Protein AF-A0A2H5QSL4-F1 (afdb_monomer)

InterPro domains:
  IPR032675 Leucine-rich repeat domain superfamily [G3DSA:3.80.10.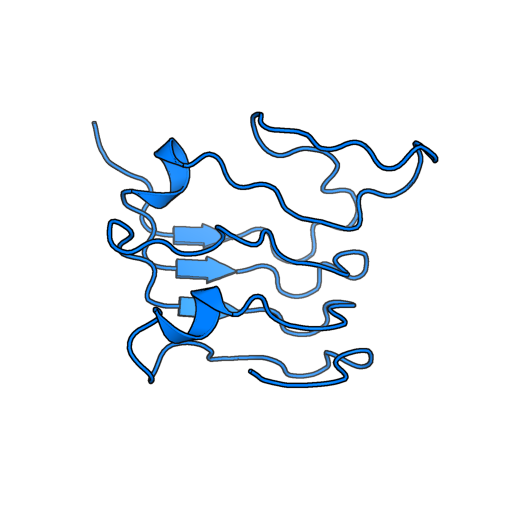10] (1-107)

Sequence (107 aa):
MKSLKTLVLSGCLKLKKFPDIVQVLPDGNDIRELSLAIELLFGLVQLTLNGCKNLEHLPRTITSSRDQLLEIHLEGTAIRGLPASIELLSGNVLSNLKDCKNLKSLP

Structure (mmCIF, N/CA/C/O backbone):
data_AF-A0A2H5QSL4-F1
#
_entry.id   AF-A0A2H5QSL4-F1
#
loop_
_atom_site.group_PDB
_atom_site.id
_atom_site.type_symbol
_atom_site.label_atom_id
_atom_site.label_alt_id
_atom_site.label_comp_id
_atom_site.label_asym_id
_atom_site.label_entity_id
_atom_site.label_seq_id
_atom_site.pdbx_PDB_ins_code
_atom_site.Cartn_x
_atom_site.Cartn_y
_atom_site.Cartn_z
_atom_site.occupancy
_atom_site.B_iso_or_equiv
_atom_site.auth_seq_id
_atom_site.auth_comp_id
_atom_site.auth_asym_id
_atom_site.auth_atom_id
_atom_site.pdbx_PDB_model_num
ATOM 1 N N . MET A 1 1 ? -18.285 15.318 9.777 1.00 47.84 1 MET A N 1
ATOM 2 C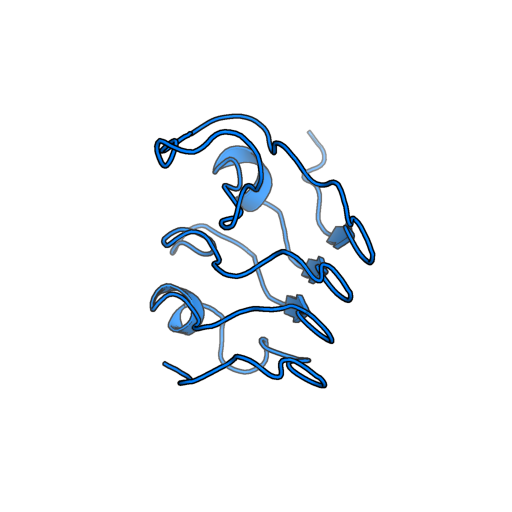 CA . MET A 1 1 ? -17.757 14.941 8.447 1.00 47.84 1 MET A CA 1
ATOM 3 C C . MET A 1 1 ? -17.773 13.424 8.351 1.00 47.84 1 MET A C 1
ATOM 5 O O . MET A 1 1 ? -17.373 12.785 9.314 1.00 47.84 1 MET A O 1
ATOM 9 N N . LYS A 1 2 ? -18.308 12.840 7.273 1.00 57.81 2 LYS A N 1
ATOM 10 C CA . LYS A 1 2 ? -18.252 11.384 7.068 1.00 57.81 2 LYS A CA 1
ATOM 11 C C . LYS A 1 2 ? -16.851 11.044 6.557 1.00 57.81 2 LYS A C 1
ATOM 13 O O . LYS A 1 2 ? -16.488 11.511 5.483 1.00 57.81 2 LYS A O 1
ATOM 18 N N . SER A 1 3 ? -16.070 10.295 7.329 1.00 70.12 3 SER A N 1
ATOM 19 C CA . SER A 1 3 ? -14.748 9.836 6.890 1.00 70.12 3 SER A CA 1
ATOM 20 C C . SER A 1 3 ? -14.889 8.739 5.837 1.00 70.12 3 SER A C 1
ATOM 22 O O . SER A 1 3 ? -15.779 7.890 5.939 1.00 70.12 3 SER A O 1
ATOM 24 N N . LEU A 1 4 ? -14.012 8.751 4.834 1.00 74.44 4 LEU A N 1
ATOM 25 C CA . LEU A 1 4 ? -13.958 7.715 3.808 1.00 74.44 4 LEU A CA 1
ATOM 26 C C . LEU A 1 4 ? -13.554 6.380 4.453 1.00 74.44 4 LEU A C 1
ATOM 28 O O . LEU A 1 4 ? -12.546 6.323 5.148 1.00 74.44 4 LEU A O 1
ATOM 32 N N . LYS A 1 5 ? -14.353 5.325 4.248 1.00 84.00 5 LYS A N 1
ATOM 33 C CA . LYS A 1 5 ? -14.092 3.981 4.799 1.00 84.00 5 LYS A CA 1
ATOM 34 C C . LYS A 1 5 ? -13.382 3.057 3.819 1.00 84.00 5 LYS A C 1
ATOM 36 O O . LYS A 1 5 ? -12.546 2.264 4.232 1.00 84.00 5 LYS A O 1
ATOM 41 N N . THR A 1 6 ? -13.664 3.208 2.534 1.00 82.81 6 THR A N 1
ATOM 42 C CA . THR A 1 6 ? -13.110 2.359 1.482 1.00 82.81 6 THR A CA 1
ATOM 43 C C . THR A 1 6 ? -12.601 3.239 0.354 1.00 82.81 6 THR A C 1
ATOM 45 O O . THR A 1 6 ? -13.298 4.157 -0.082 1.00 82.81 6 THR A O 1
ATOM 48 N N . LEU A 1 7 ? -11.394 2.950 -0.124 1.00 81.88 7 LEU A N 1
ATOM 49 C CA . LEU A 1 7 ? -10.760 3.622 -1.249 1.00 81.88 7 LEU A CA 1
ATOM 50 C C . LEU A 1 7 ? -10.335 2.574 -2.278 1.00 81.88 7 LEU A C 1
ATOM 52 O O . LEU A 1 7 ? -9.520 1.698 -1.991 1.00 81.88 7 LEU A O 1
ATOM 56 N N . VAL A 1 8 ? -10.886 2.675 -3.487 1.00 81.94 8 VAL A N 1
ATOM 57 C CA . VAL A 1 8 ? -10.612 1.752 -4.594 1.00 81.94 8 VAL A CA 1
ATOM 58 C C . VAL A 1 8 ? -9.941 2.520 -5.724 1.00 81.94 8 VAL A C 1
ATOM 60 O O . VAL A 1 8 ? -10.531 3.436 -6.290 1.00 81.94 8 VAL A O 1
ATOM 63 N N . LEU A 1 9 ? -8.715 2.128 -6.058 1.00 79.50 9 LEU A N 1
ATOM 64 C CA . LEU A 1 9 ? -7.910 2.692 -7.146 1.00 79.50 9 LEU A CA 1
ATOM 65 C C . LEU A 1 9 ? -7.459 1.590 -8.119 1.00 79.50 9 LEU A C 1
ATOM 67 O O . LEU A 1 9 ? -6.401 1.691 -8.741 1.00 79.50 9 LEU A O 1
ATOM 71 N N . SER A 1 10 ? -8.239 0.510 -8.229 1.00 82.38 10 SER A N 1
ATOM 72 C CA . SER A 1 10 ? -7.917 -0.617 -9.104 1.00 82.38 10 SER A CA 1
ATOM 73 C C . SER A 1 10 ? -7.685 -0.170 -10.547 1.00 82.38 10 SER A C 1
ATOM 75 O O . SER A 1 10 ? -8.491 0.562 -11.119 1.00 82.38 10 SER A O 1
ATOM 77 N N . GLY A 1 11 ? -6.608 -0.650 -11.166 1.00 77.88 11 GLY A N 1
ATOM 78 C CA . GLY A 1 11 ? -6.306 -0.408 -12.574 1.00 77.88 11 GLY A CA 1
ATOM 79 C C . GLY A 1 11 ? -5.925 1.038 -12.897 1.00 77.88 11 GLY A C 1
ATOM 80 O O . GLY A 1 11 ? -5.877 1.402 -14.073 1.00 77.88 11 GLY A O 1
ATOM 81 N N . CYS A 1 12 ? -5.632 1.879 -11.900 1.00 75.62 12 CYS A N 1
ATOM 82 C CA . CYS A 1 12 ? -5.180 3.249 -12.128 1.00 75.62 12 CYS A CA 1
ATOM 83 C C . CYS A 1 12 ? -3.730 3.285 -12.656 1.00 75.62 12 CYS A C 1
ATOM 85 O O . CYS A 1 12 ? -2.784 3.593 -11.938 1.00 75.62 12 CYS A O 1
ATOM 87 N N . LEU A 1 13 ? -3.550 3.027 -13.957 1.00 67.12 13 LEU A N 1
ATOM 88 C CA . LEU A 1 13 ? -2.238 2.967 -14.629 1.00 67.12 13 LEU A CA 1
ATOM 89 C C . LEU A 1 13 ? -1.509 4.320 -14.713 1.00 67.12 13 LEU A C 1
ATOM 91 O O . LEU A 1 13 ? -0.304 4.368 -14.941 1.00 67.12 13 LEU A O 1
ATOM 95 N N . LYS A 1 14 ? -2.250 5.423 -14.564 1.00 64.50 14 LYS A N 1
ATOM 96 C CA . LYS A 1 14 ? -1.744 6.803 -14.605 1.00 64.50 14 LYS A CA 1
ATOM 97 C C . LYS A 1 14 ? -1.918 7.512 -13.261 1.00 64.50 14 LYS A C 1
ATOM 99 O O . LYS A 1 14 ? -2.058 8.734 -13.257 1.00 64.50 14 LYS A O 1
ATOM 104 N N . LEU A 1 15 ? -2.001 6.784 -12.141 1.00 60.44 15 LEU A N 1
ATOM 105 C CA . LEU A 1 15 ? -2.111 7.415 -10.826 1.00 60.44 15 LEU A CA 1
ATOM 106 C C . LEU A 1 15 ? -0.827 8.213 -10.556 1.00 60.44 15 LEU A C 1
ATOM 108 O O . LEU A 1 15 ? 0.199 7.664 -10.176 1.00 60.44 15 LEU A O 1
ATOM 112 N N . LYS A 1 16 ? -0.879 9.510 -10.863 1.00 53.00 16 LYS A N 1
ATOM 113 C CA . LYS A 1 16 ? 0.290 10.392 -10.947 1.00 53.00 16 LYS A CA 1
ATOM 114 C C . LYS A 1 16 ? 0.485 11.265 -9.721 1.00 53.00 16 LYS A C 1
ATOM 116 O O . LYS A 1 16 ? 1.529 11.883 -9.644 1.00 53.00 16 LYS A O 1
ATOM 121 N N . LYS A 1 17 ? -0.510 11.394 -8.841 1.00 50.66 17 LYS A N 1
ATOM 122 C CA . LYS A 1 17 ? -0.493 12.237 -7.637 1.00 50.66 17 LYS A CA 1
ATOM 123 C C . LYS A 1 17 ? -1.643 11.815 -6.723 1.00 50.66 17 LYS A C 1
ATOM 125 O O . LYS A 1 17 ? -2.768 11.660 -7.192 1.00 50.66 17 LYS A O 1
ATOM 130 N N . PHE A 1 18 ? -1.353 11.661 -5.440 1.00 48.81 18 PHE A N 1
ATOM 131 C CA . PHE A 1 18 ? -2.337 11.750 -4.362 1.00 48.81 18 PHE A CA 1
ATOM 132 C C . PHE A 1 18 ? -2.124 13.097 -3.642 1.00 48.81 18 PHE A C 1
ATOM 134 O O . PHE A 1 18 ? -1.054 13.685 -3.828 1.00 48.81 18 PHE A O 1
ATOM 141 N N . PRO A 1 19 ? -3.088 13.624 -2.865 1.00 44.66 19 PRO A N 1
ATOM 142 C CA . PRO A 1 19 ? -2.935 14.931 -2.230 1.00 44.66 19 PRO A CA 1
ATOM 143 C C . PRO A 1 19 ? -1.766 14.930 -1.226 1.00 44.66 19 PRO A C 1
ATOM 145 O O . PRO A 1 19 ? -1.777 14.171 -0.264 1.00 44.66 19 PRO A O 1
ATOM 148 N N . ASP A 1 20 ? -0.758 15.742 -1.550 1.00 45.53 20 ASP A N 1
ATOM 149 C CA . ASP A 1 20 ? 0.420 16.234 -0.816 1.00 45.53 20 ASP A CA 1
ATOM 150 C C . ASP A 1 20 ? 0.903 15.511 0.462 1.00 45.53 20 ASP A C 1
ATOM 152 O O . ASP A 1 20 ? 0.366 15.686 1.550 1.00 45.53 20 ASP A O 1
ATOM 156 N N . ILE A 1 21 ? 2.034 14.800 0.339 1.00 42.94 21 ILE A N 1
ATOM 157 C CA . ILE A 1 21 ? 3.377 15.228 0.800 1.00 42.94 21 ILE A CA 1
ATOM 158 C C . ILE A 1 21 ? 4.386 14.437 -0.043 1.00 42.94 21 ILE A C 1
ATOM 160 O O . ILE A 1 21 ? 4.380 13.205 -0.061 1.00 42.94 21 ILE A O 1
ATOM 164 N N . VAL A 1 22 ? 5.200 15.152 -0.814 1.00 45.00 22 VAL A N 1
ATOM 165 C CA . VAL A 1 22 ? 6.022 14.606 -1.898 1.00 45.00 22 VAL A CA 1
ATOM 166 C C . VAL A 1 22 ? 7.488 14.488 -1.457 1.00 45.00 22 VAL A C 1
ATOM 168 O O . VAL A 1 22 ? 8.072 15.479 -1.029 1.00 45.00 22 VAL A O 1
ATOM 171 N N . GLN A 1 23 ? 8.119 13.324 -1.659 1.00 40.81 23 GLN A N 1
ATOM 172 C CA . GLN A 1 23 ? 9.536 13.266 -2.048 1.00 40.81 23 GLN A CA 1
ATOM 173 C C . GLN A 1 23 ? 9.591 12.886 -3.531 1.00 40.81 23 GLN A C 1
ATOM 175 O O . GLN A 1 23 ? 9.204 11.791 -3.927 1.00 40.81 23 GLN A O 1
ATOM 180 N N . VAL A 1 24 ? 10.001 13.842 -4.365 1.00 44.91 24 VAL A N 1
ATOM 181 C CA . VAL A 1 24 ? 10.215 13.651 -5.803 1.00 44.91 24 VAL A CA 1
ATOM 182 C C . VAL A 1 24 ? 11.545 12.915 -5.965 1.00 44.91 24 VAL A C 1
ATOM 184 O O . VAL A 1 24 ? 12.572 13.439 -5.540 1.00 44.91 24 VAL A O 1
ATOM 187 N N . LEU A 1 25 ? 11.556 11.735 -6.592 1.00 43.88 25 LEU A N 1
ATOM 188 C CA . LEU A 1 25 ? 12.782 11.218 -7.210 1.00 43.88 25 LEU A CA 1
ATOM 189 C C . LEU A 1 25 ? 13.028 11.990 -8.523 1.00 43.88 25 LEU A C 1
ATOM 191 O O . LEU A 1 25 ? 12.058 12.277 -9.227 1.00 43.88 25 LEU A O 1
ATOM 195 N N . PRO A 1 26 ? 14.284 12.336 -8.859 1.00 44.78 26 PRO A N 1
ATOM 196 C CA . PRO A 1 26 ? 14.629 13.364 -9.852 1.00 44.78 26 PRO A CA 1
ATOM 197 C C . PRO A 1 26 ? 14.276 13.079 -11.325 1.00 44.78 26 PRO A C 1
ATOM 199 O O . PRO A 1 26 ? 14.578 13.913 -12.174 1.00 44.78 26 PRO A O 1
ATOM 202 N N . ASP A 1 27 ? 13.564 11.999 -11.648 1.00 45.91 27 ASP A N 1
ATOM 203 C CA . ASP A 1 27 ? 13.258 11.628 -13.032 1.00 45.91 27 ASP A CA 1
ATOM 204 C C . ASP A 1 27 ? 11.738 11.625 -13.246 1.00 45.91 27 ASP A C 1
ATOM 206 O O . ASP A 1 27 ? 11.047 10.622 -13.062 1.00 45.91 27 ASP A O 1
ATOM 210 N N . GLY A 1 28 ? 11.200 12.799 -13.579 1.00 47.88 28 GLY A N 1
ATOM 211 C CA . GLY A 1 28 ? 9.774 13.142 -13.570 1.00 47.88 28 GLY A CA 1
ATOM 212 C C . GLY A 1 28 ? 8.857 12.446 -14.585 1.00 47.88 28 GLY A C 1
ATOM 213 O O . GLY A 1 28 ? 8.020 13.127 -15.171 1.00 47.88 28 GLY A O 1
ATOM 214 N N . ASN A 1 29 ? 8.947 11.127 -14.778 1.00 46.91 29 ASN A N 1
ATOM 215 C CA . ASN A 1 29 ? 8.030 10.402 -15.666 1.00 46.91 29 ASN A CA 1
ATOM 216 C C . ASN A 1 29 ? 7.257 9.229 -15.048 1.00 46.91 29 ASN A C 1
ATOM 218 O O . ASN A 1 29 ? 6.179 8.944 -15.559 1.00 46.91 29 ASN A O 1
ATOM 222 N N . ASP A 1 30 ? 7.669 8.643 -13.921 1.00 49.91 30 ASP A N 1
ATOM 223 C CA . ASP A 1 30 ? 6.919 7.547 -13.288 1.00 49.91 30 ASP A CA 1
ATOM 224 C C . ASP A 1 30 ? 6.990 7.648 -11.759 1.00 49.91 30 ASP A C 1
ATOM 226 O O . ASP A 1 30 ? 8.041 7.422 -11.1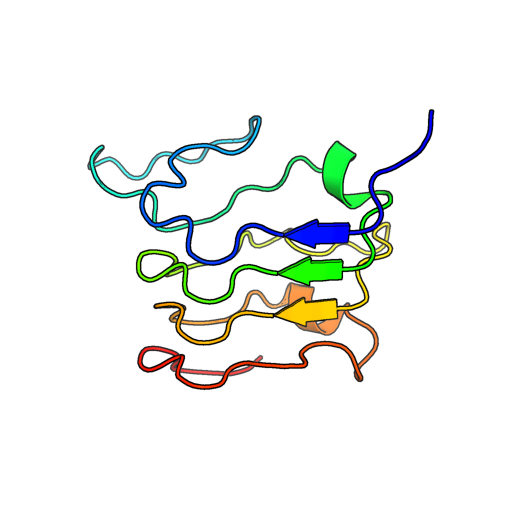58 1.00 49.91 30 ASP A O 1
ATOM 230 N N . ILE A 1 31 ? 5.874 7.988 -11.101 1.00 52.97 31 ILE A N 1
ATOM 231 C CA . ILE A 1 31 ? 5.812 7.918 -9.637 1.00 52.97 31 ILE A CA 1
ATOM 232 C C . ILE A 1 31 ? 5.725 6.448 -9.237 1.00 52.97 31 ILE A C 1
ATOM 234 O O . ILE A 1 31 ? 4.740 5.769 -9.516 1.00 52.97 31 ILE A O 1
ATOM 238 N N . ARG A 1 32 ? 6.774 5.976 -8.567 1.00 54.66 32 ARG A N 1
ATOM 239 C CA . ARG A 1 32 ? 6.923 4.593 -8.105 1.00 54.66 32 ARG A CA 1
ATOM 240 C C . ARG A 1 32 ? 6.348 4.354 -6.709 1.00 54.66 32 ARG A C 1
ATOM 242 O O . ARG A 1 32 ? 6.250 3.200 -6.307 1.00 54.66 32 ARG A O 1
ATOM 249 N N . GLU A 1 33 ? 5.974 5.410 -5.986 1.00 55.12 33 GLU A N 1
ATOM 250 C CA . GLU A 1 33 ? 5.561 5.366 -4.579 1.00 55.12 33 GLU A CA 1
ATOM 251 C C . GLU A 1 33 ? 4.239 6.109 -4.352 1.00 55.12 33 GLU A C 1
ATOM 253 O O . GLU A 1 33 ? 4.046 7.235 -4.810 1.00 55.12 33 GLU A O 1
ATOM 258 N N . LEU A 1 34 ? 3.310 5.480 -3.638 1.00 58.50 34 LEU A N 1
ATOM 259 C CA . LEU A 1 34 ? 2.079 6.130 -3.195 1.00 58.50 34 LEU A CA 1
ATOM 260 C C . LEU A 1 34 ? 2.397 7.024 -1.982 1.00 58.50 34 LEU A C 1
ATOM 262 O O . LEU A 1 34 ? 3.089 6.591 -1.077 1.00 58.50 34 LEU A O 1
ATOM 266 N N . SER A 1 35 ? 1.881 8.251 -1.925 1.00 56.09 35 SER A N 1
ATOM 267 C CA . SER A 1 35 ? 1.857 9.052 -0.689 1.00 56.09 35 SER A CA 1
ATOM 268 C C . SER A 1 35 ? 0.394 9.239 -0.328 1.00 56.09 35 SER A C 1
ATOM 270 O O . SER A 1 35 ? -0.364 9.732 -1.153 1.00 56.09 35 SER A O 1
ATOM 272 N N . LEU A 1 36 ? -0.046 8.761 0.833 1.00 58.03 36 LEU A N 1
ATOM 273 C CA . LEU A 1 36 ? -1.422 8.953 1.287 1.00 58.03 36 LEU A CA 1
ATOM 274 C C . LEU A 1 36 ? -1.438 10.102 2.290 1.00 58.03 36 LEU A C 1
ATOM 276 O O . LEU A 1 36 ? -0.658 10.094 3.241 1.00 58.03 36 LEU A O 1
ATOM 280 N N . ALA A 1 37 ? -2.331 11.076 2.096 1.00 58.44 37 ALA A N 1
ATOM 281 C CA . ALA A 1 37 ? -2.537 12.120 3.091 1.00 58.44 37 ALA A CA 1
ATOM 282 C C . ALA A 1 37 ? -2.929 11.469 4.425 1.00 58.44 37 ALA A C 1
ATOM 284 O O . ALA A 1 37 ? -3.868 10.671 4.478 1.00 58.44 37 ALA A O 1
ATOM 285 N N . ILE A 1 38 ? -2.244 11.846 5.505 1.00 55.16 38 ILE A N 1
ATOM 286 C CA . ILE A 1 38 ? -2.522 11.366 6.871 1.00 55.16 38 ILE A CA 1
ATOM 287 C C . ILE A 1 38 ? -4.003 11.590 7.233 1.00 55.16 38 ILE A C 1
ATOM 289 O O . ILE A 1 38 ? -4.631 10.770 7.898 1.00 55.16 38 ILE A O 1
ATOM 293 N N . GLU A 1 39 ? -4.602 12.666 6.721 1.00 55.81 39 GLU A N 1
ATOM 294 C CA . GLU A 1 39 ? -6.015 12.992 6.925 1.00 55.81 39 GLU A CA 1
ATOM 295 C C . GLU A 1 39 ? -6.983 12.033 6.210 1.00 55.81 39 GLU A C 1
ATOM 297 O O . GLU A 1 39 ? -8.088 11.800 6.702 1.00 55.81 39 GLU A O 1
ATOM 302 N N . LEU A 1 40 ? -6.579 11.435 5.081 1.00 59.72 40 LEU A N 1
ATOM 303 C CA . LEU A 1 40 ? -7.371 10.418 4.375 1.00 59.72 40 LEU A CA 1
ATOM 304 C C . LEU A 1 40 ? -7.324 9.063 5.094 1.00 59.72 40 LEU A C 1
ATOM 306 O O . LEU A 1 40 ? -8.292 8.307 5.024 1.00 59.72 40 LEU A O 1
ATOM 310 N N . LEU A 1 41 ? -6.233 8.769 5.806 1.00 62.53 41 LEU A N 1
ATOM 311 C CA . LEU A 1 41 ? -6.017 7.498 6.503 1.00 62.53 41 LEU A CA 1
ATOM 312 C C . LEU A 1 41 ? -6.783 7.376 7.826 1.00 62.53 41 LEU A C 1
ATOM 314 O O . LEU A 1 41 ? -7.157 6.270 8.214 1.00 62.53 41 LEU A O 1
ATOM 318 N N . PHE A 1 42 ? -7.110 8.496 8.483 1.00 71.38 42 PHE A N 1
ATOM 319 C CA . PHE A 1 42 ? -7.691 8.495 9.834 1.00 71.38 42 PHE A CA 1
ATOM 320 C C . PHE A 1 42 ? -9.039 7.751 9.956 1.00 71.38 42 PHE A C 1
ATOM 322 O O . PHE A 1 42 ? -9.445 7.348 11.046 1.00 71.38 42 PHE A O 1
ATOM 329 N N . GLY A 1 43 ? -9.761 7.563 8.849 1.00 74.62 43 GLY A N 1
ATOM 330 C CA . GLY A 1 43 ? -11.009 6.798 8.826 1.00 74.62 43 GLY A CA 1
ATOM 331 C C . GLY A 1 43 ? -11.020 5.603 7.882 1.00 74.62 43 GLY A C 1
ATOM 332 O O . GLY A 1 43 ? -12.028 4.891 7.885 1.00 74.62 43 GLY A O 1
ATOM 333 N N . LEU A 1 44 ? -9.960 5.408 7.095 1.00 80.00 44 LEU A N 1
ATOM 334 C CA . LEU A 1 44 ? -9.917 4.413 6.034 1.00 80.00 44 LEU A CA 1
ATOM 335 C C . LEU A 1 44 ? -9.767 3.021 6.637 1.00 80.00 44 LEU A C 1
ATOM 337 O O . LEU A 1 44 ? -8.885 2.795 7.452 1.00 80.00 44 LEU A O 1
ATOM 341 N N . VAL A 1 45 ? -10.638 2.107 6.226 1.00 84.69 45 VAL A N 1
ATOM 342 C CA . VAL A 1 45 ? -10.669 0.707 6.662 1.00 84.69 45 VAL A CA 1
ATOM 343 C C . VAL A 1 45 ? -10.154 -0.204 5.559 1.00 84.69 45 VAL A C 1
ATOM 345 O O . VAL A 1 45 ? -9.454 -1.162 5.849 1.00 84.69 45 VAL A O 1
ATOM 348 N N . GLN A 1 46 ? -10.437 0.108 4.294 1.00 84.44 46 GLN A N 1
ATOM 349 C CA . GLN A 1 46 ? -10.043 -0.732 3.163 1.00 84.44 46 GLN A CA 1
ATOM 350 C C . GLN A 1 46 ? -9.380 0.096 2.059 1.00 84.44 46 GLN A C 1
ATOM 352 O O . GLN A 1 46 ? -9.927 1.114 1.620 1.00 84.44 46 GLN A O 1
ATOM 357 N N . LEU A 1 47 ? -8.238 -0.380 1.563 1.00 83.38 47 LEU A N 1
ATOM 358 C CA . LEU A 1 47 ? -7.510 0.191 0.432 1.00 83.38 47 LEU A CA 1
ATOM 359 C C . LEU A 1 47 ? -7.281 -0.865 -0.654 1.00 83.38 47 LEU A C 1
ATOM 361 O O . LEU A 1 47 ? -6.625 -1.878 -0.436 1.00 83.38 47 LEU A O 1
ATOM 365 N N . THR A 1 48 ? -7.769 -0.608 -1.863 1.00 86.69 48 THR A N 1
ATOM 366 C CA . THR A 1 48 ? -7.530 -1.475 -3.022 1.00 86.69 48 THR A CA 1
ATOM 367 C C . THR A 1 48 ? -6.710 -0.753 -4.085 1.00 86.69 48 THR A C 1
ATOM 369 O O . THR A 1 48 ? -7.113 0.298 -4.583 1.00 86.69 48 THR A O 1
ATOM 372 N N . LEU A 1 49 ? -5.592 -1.364 -4.483 1.00 84.62 49 LEU A N 1
ATOM 373 C CA . LEU A 1 49 ? -4.659 -0.895 -5.515 1.00 84.62 49 LEU A CA 1
ATOM 374 C C . LEU A 1 49 ? -4.435 -1.959 -6.609 1.00 84.62 49 LEU A C 1
ATOM 376 O O . LEU A 1 49 ? -3.439 -1.917 -7.333 1.00 84.62 49 LEU A O 1
ATOM 380 N N . ASN A 1 50 ? -5.339 -2.936 -6.725 1.00 88.31 50 ASN A N 1
ATOM 381 C CA . 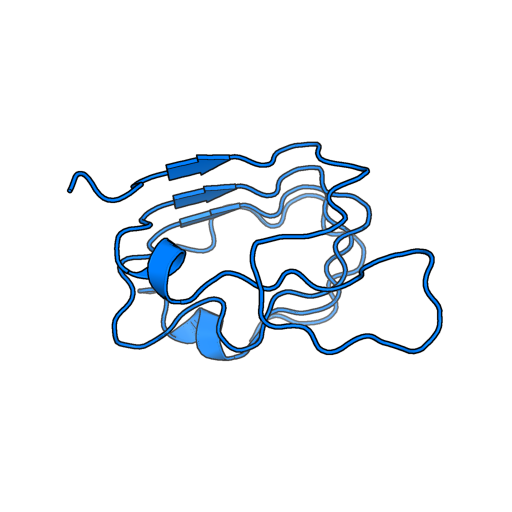ASN A 1 50 ? -5.193 -4.061 -7.649 1.00 88.31 50 ASN A CA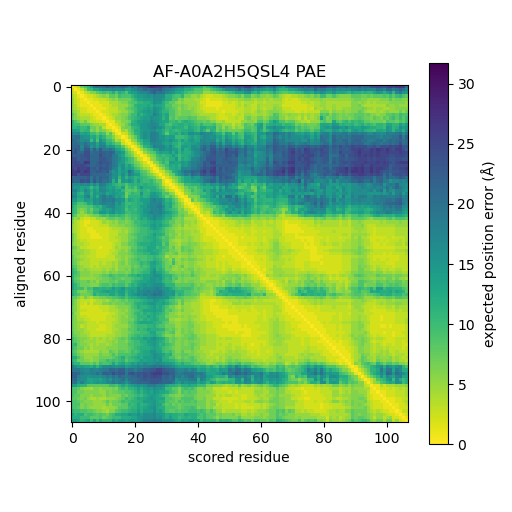 1
ATOM 382 C C . ASN A 1 50 ? -4.967 -3.587 -9.092 1.00 88.31 50 ASN A C 1
ATOM 384 O O . ASN A 1 50 ? -5.658 -2.705 -9.588 1.00 88.31 50 ASN A O 1
ATOM 388 N N . GLY A 1 51 ? -4.018 -4.179 -9.807 1.00 85.75 51 GLY A N 1
ATOM 389 C CA . GLY A 1 51 ? -3.726 -3.849 -11.198 1.00 85.75 51 GLY A CA 1
ATOM 390 C C . GLY A 1 51 ? -3.052 -2.488 -11.402 1.00 85.75 51 GLY A C 1
ATOM 391 O O . GLY A 1 51 ? -2.924 -2.051 -12.548 1.00 85.75 51 GLY A O 1
ATOM 392 N N . CYS A 1 52 ? -2.589 -1.815 -10.342 1.00 85.38 52 CYS A N 1
ATOM 393 C CA . CYS A 1 52 ? -1.694 -0.659 -10.442 1.00 85.38 52 CYS A CA 1
ATOM 394 C C . CYS A 1 52 ? -0.280 -1.119 -10.836 1.00 85.38 52 CYS A C 1
ATOM 396 O O . CYS A 1 52 ? 0.634 -1.188 -10.017 1.00 85.38 52 CYS A O 1
ATOM 398 N N . LYS A 1 53 ? -0.100 -1.448 -12.119 1.00 83.81 53 LYS A N 1
ATOM 399 C CA . LYS A 1 53 ? 1.111 -2.098 -12.657 1.00 83.81 53 LYS A CA 1
ATOM 400 C C . LYS A 1 53 ? 2.405 -1.289 -12.532 1.00 83.81 53 LYS A C 1
ATOM 402 O O . LYS A 1 53 ? 3.469 -1.873 -12.668 1.00 83.81 53 LYS A O 1
ATOM 407 N N . ASN A 1 54 ? 2.321 0.015 -12.277 1.00 82.06 54 ASN A N 1
ATOM 408 C CA . ASN A 1 54 ? 3.488 0.889 -12.103 1.00 82.06 54 ASN A CA 1
ATOM 409 C C . ASN A 1 54 ? 3.811 1.169 -10.624 1.00 82.06 54 ASN A C 1
A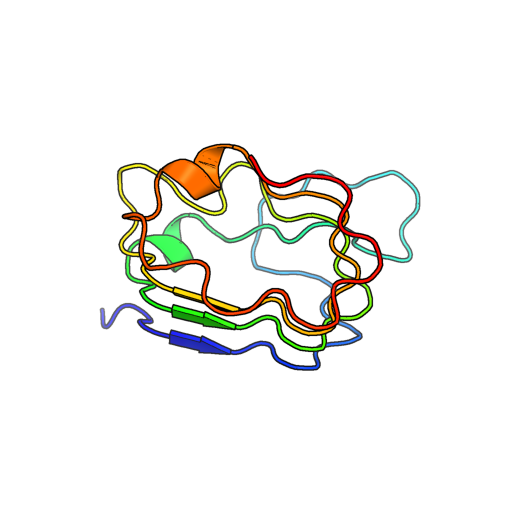TOM 411 O O . ASN A 1 54 ? 4.795 1.839 -10.328 1.00 82.06 54 ASN A O 1
ATOM 415 N N . LEU A 1 55 ? 2.987 0.678 -9.689 1.00 80.69 55 LEU A N 1
ATOM 416 C CA . LEU A 1 55 ? 3.212 0.857 -8.258 1.00 80.69 55 LEU A CA 1
ATOM 417 C C . LEU A 1 55 ? 4.328 -0.086 -7.799 1.00 80.69 55 LEU A C 1
ATOM 419 O O . LEU A 1 55 ? 4.112 -1.295 -7.738 1.00 80.69 55 LEU A O 1
ATOM 423 N N . GLU A 1 56 ? 5.502 0.459 -7.479 1.00 83.19 56 GLU A N 1
ATOM 424 C CA . GLU A 1 56 ? 6.663 -0.322 -7.023 1.00 83.19 56 GLU A CA 1
ATOM 425 C C . GLU A 1 56 ? 6.874 -0.250 -5.503 1.00 83.19 56 GLU A C 1
ATOM 427 O O . GLU A 1 56 ? 7.442 -1.177 -4.917 1.00 83.19 56 GLU A O 1
ATOM 432 N N . HIS A 1 57 ? 6.388 0.817 -4.861 1.00 78.69 57 HIS A N 1
ATOM 433 C CA . HIS A 1 57 ? 6.561 1.106 -3.441 1.00 78.69 57 HIS A CA 1
ATOM 434 C C . HIS A 1 57 ? 5.277 1.660 -2.804 1.00 78.69 57 HIS A C 1
ATOM 436 O O . HIS A 1 57 ? 4.491 2.374 -3.428 1.00 78.69 57 HIS A O 1
ATOM 442 N N . LEU A 1 58 ? 5.080 1.339 -1.528 1.00 78.06 58 LEU A N 1
ATOM 443 C CA . LEU A 1 58 ? 4.085 1.966 -0.660 1.00 78.06 58 LEU A CA 1
ATOM 444 C C . LEU A 1 58 ? 4.788 2.970 0.261 1.00 78.06 58 LEU A C 1
ATOM 446 O O . LEU A 1 58 ? 5.967 2.769 0.569 1.00 78.06 58 LEU A O 1
ATOM 450 N N . PRO A 1 59 ? 4.073 3.994 0.754 1.00 73.75 59 PRO A N 1
ATOM 451 C CA . PRO A 1 59 ? 4.655 4.938 1.684 1.00 73.75 59 PRO A CA 1
ATOM 452 C C . PRO A 1 59 ? 5.018 4.216 2.974 1.00 73.75 59 PRO A C 1
ATOM 454 O O . PRO A 1 59 ? 4.277 3.358 3.460 1.00 73.75 59 PRO A O 1
ATOM 457 N N . ARG A 1 60 ? 6.123 4.631 3.599 1.00 73.94 60 ARG A N 1
ATOM 458 C CA . ARG A 1 60 ? 6.516 4.126 4.928 1.00 73.94 60 ARG A CA 1
ATOM 459 C C . ARG A 1 60 ? 5.420 4.311 5.977 1.00 73.94 60 ARG A C 1
ATOM 461 O O . ARG A 1 60 ? 5.351 3.532 6.919 1.00 73.94 60 ARG A O 1
ATOM 468 N N . THR A 1 61 ? 4.565 5.312 5.802 1.00 70.69 61 THR A N 1
ATOM 469 C CA . THR A 1 61 ? 3.449 5.661 6.688 1.00 70.69 61 THR A CA 1
ATOM 470 C C . THR A 1 61 ? 2.093 5.265 6.099 1.00 70.69 61 THR A C 1
ATOM 472 O O . THR A 1 61 ? 1.107 5.950 6.349 1.00 70.69 61 THR A O 1
ATOM 475 N N . ILE A 1 62 ? 2.029 4.205 5.279 1.00 73.62 62 ILE A N 1
ATOM 476 C CA . ILE A 1 62 ? 0.752 3.664 4.769 1.00 73.62 62 ILE A CA 1
ATOM 477 C C . ILE A 1 62 ? -0.222 3.329 5.907 1.00 73.62 62 ILE A C 1
ATOM 479 O O . ILE A 1 62 ? -1.435 3.395 5.732 1.00 73.62 62 ILE A O 1
ATOM 483 N N . THR A 1 63 ? 0.343 2.989 7.060 1.00 71.94 63 THR A N 1
ATOM 484 C CA . THR A 1 63 ? -0.328 2.694 8.315 1.00 71.94 63 THR A CA 1
ATOM 485 C C . THR A 1 63 ? 0.420 3.375 9.456 1.00 71.94 63 THR A C 1
ATOM 487 O O . THR A 1 63 ? 1.646 3.526 9.449 1.00 71.94 63 THR A O 1
ATOM 490 N N . SER A 1 64 ? -0.339 3.784 10.457 1.00 70.12 64 SER A N 1
ATOM 491 C CA . SER A 1 64 ? 0.098 4.433 11.683 1.00 70.12 64 SER A CA 1
ATOM 492 C C . SER A 1 64 ? -0.716 3.886 12.852 1.00 70.12 64 SER A C 1
ATOM 494 O O . SER A 1 64 ? -1.816 3.367 12.673 1.00 70.12 64 SER A O 1
ATOM 496 N N . SER A 1 65 ? -0.222 4.062 14.079 1.00 63.22 65 SER A N 1
ATOM 497 C CA . SER A 1 65 ? -0.917 3.643 15.308 1.00 63.22 65 SER A CA 1
ATOM 498 C C . SER A 1 65 ? -2.284 4.310 15.520 1.00 63.22 65 SER A C 1
ATOM 500 O O . SER A 1 65 ? -3.024 3.926 16.423 1.00 63.22 65 SER A O 1
ATOM 502 N N . ARG A 1 66 ? -2.614 5.328 14.717 1.00 65.62 66 ARG A N 1
ATOM 503 C CA . ARG A 1 66 ? -3.878 6.074 14.758 1.00 65.62 66 ARG A CA 1
ATOM 504 C C . ARG A 1 66 ? -4.850 5.695 13.639 1.00 65.62 66 ARG A C 1
ATOM 506 O O . ARG A 1 66 ? -5.955 6.236 13.619 1.00 65.62 66 ARG A O 1
ATOM 513 N N . ASP A 1 67 ? -4.446 4.821 12.725 1.00 71.06 67 ASP A N 1
ATOM 514 C CA . ASP A 1 67 ? -5.231 4.491 11.541 1.00 71.06 67 ASP A CA 1
ATOM 515 C C . ASP A 1 67 ? -6.208 3.350 11.830 1.00 71.06 67 ASP A C 1
ATOM 517 O O . ASP A 1 67 ? -6.018 2.546 12.740 1.00 71.06 67 ASP A O 1
ATOM 521 N N . GLN A 1 68 ? -7.278 3.284 11.040 1.00 76.44 68 GLN A N 1
ATOM 522 C CA . GLN A 1 68 ? -8.282 2.215 11.111 1.00 76.44 68 GLN A CA 1
ATOM 523 C C . GLN A 1 68 ? -8.138 1.227 9.953 1.00 76.44 68 GLN A C 1
ATOM 525 O O . GLN A 1 68 ? -9.074 0.475 9.689 1.00 76.44 68 GLN A O 1
ATOM 530 N N . LEU A 1 69 ? -7.011 1.262 9.232 1.00 79.06 69 LEU A N 1
ATOM 531 C CA . LEU A 1 69 ? -6.825 0.449 8.039 1.00 79.06 69 LEU A CA 1
ATOM 532 C C . LEU A 1 69 ? -6.777 -1.023 8.452 1.00 79.06 69 LEU A C 1
ATOM 534 O O . LEU A 1 69 ? -5.938 -1.428 9.251 1.00 79.06 69 LEU A O 1
ATOM 538 N N . LEU A 1 70 ? -7.714 -1.796 7.913 1.00 80.38 70 LEU A N 1
ATOM 539 C CA . LEU A 1 70 ? -7.906 -3.217 8.169 1.00 80.38 70 LEU A CA 1
ATOM 540 C C . LEU A 1 70 ? -7.821 -4.055 6.903 1.00 80.38 70 LEU A C 1
ATOM 542 O O . LEU A 1 70 ? -7.848 -5.261 7.026 1.00 80.38 70 LEU A O 1
ATOM 546 N N . GLU A 1 71 ? -7.750 -3.511 5.692 1.00 82.81 71 GLU A N 1
ATOM 547 C CA . GLU A 1 71 ? -7.549 -4.344 4.497 1.00 82.81 71 GLU A CA 1
ATOM 548 C C . GLU A 1 71 ? -6.730 -3.602 3.448 1.00 82.81 71 GLU A C 1
ATOM 550 O O . GLU A 1 71 ? -6.994 -2.432 3.147 1.00 82.81 71 GLU A O 1
ATOM 555 N N . ILE A 1 72 ? -5.754 -4.301 2.862 1.00 83.31 72 ILE A N 1
ATOM 556 C CA . ILE A 1 72 ? -5.023 -3.820 1.690 1.00 83.31 72 ILE A CA 1
ATOM 557 C C . ILE A 1 72 ? -4.942 -4.893 0.599 1.00 83.31 72 ILE A C 1
ATOM 559 O O . ILE A 1 72 ? -4.528 -6.030 0.839 1.00 83.31 72 ILE A O 1
ATOM 563 N N . HIS A 1 73 ? -5.313 -4.516 -0.626 1.00 87.69 73 HIS A N 1
ATOM 564 C CA . HIS A 1 73 ? -5.249 -5.384 -1.803 1.00 87.69 73 HIS A CA 1
ATOM 565 C C . HIS A 1 73 ? -4.288 -4.808 -2.843 1.00 87.69 73 HIS A C 1
ATOM 567 O O . HIS A 1 73 ? -4.438 -3.658 -3.267 1.00 87.69 73 HIS A O 1
ATOM 573 N N . LEU A 1 74 ? -3.304 -5.613 -3.247 1.00 86.69 74 LEU A N 1
ATOM 574 C CA . LEU A 1 74 ? -2.211 -5.218 -4.139 1.00 86.69 74 LEU A CA 1
ATOM 575 C C . LEU A 1 74 ? -2.079 -6.162 -5.346 1.00 86.69 74 LEU A C 1
ATOM 577 O O . LEU A 1 74 ? -1.037 -6.152 -6.000 1.00 86.69 74 LEU A O 1
ATOM 581 N N . GLU A 1 75 ? -3.097 -6.977 -5.649 1.00 89.75 75 GLU A N 1
ATOM 582 C CA . GLU A 1 75 ? -3.032 -8.000 -6.702 1.00 89.75 75 GLU A CA 1
ATOM 583 C C . GLU A 1 75 ? -2.586 -7.389 -8.034 1.00 89.75 75 GLU A C 1
ATOM 585 O O . GLU A 1 75 ? -3.141 -6.389 -8.484 1.00 89.75 75 GLU A O 1
ATOM 590 N N . GLY A 1 76 ? -1.584 -7.976 -8.686 1.00 89.06 76 GLY A N 1
ATOM 591 C CA . GLY A 1 76 ? -1.111 -7.526 -9.996 1.00 89.06 76 GLY A CA 1
ATOM 592 C C . GLY A 1 76 ? -0.407 -6.161 -10.003 1.00 89.06 76 GLY A C 1
ATOM 593 O O . GLY A 1 76 ? -0.374 -5.502 -11.047 1.00 89.06 76 GLY A O 1
ATOM 594 N N . THR A 1 77 ? 0.131 -5.713 -8.864 1.00 87.50 77 THR A N 1
ATOM 595 C CA . THR A 1 77 ? 1.022 -4.540 -8.780 1.00 87.50 77 THR A CA 1
ATOM 596 C C . THR A 1 77 ? 2.485 -4.914 -9.059 1.00 87.50 77 THR A C 1
ATOM 598 O O . THR A 1 77 ? 2.861 -6.087 -9.049 1.00 87.50 77 THR A O 1
ATOM 601 N N . ALA A 1 78 ? 3.339 -3.916 -9.305 1.00 88.94 78 ALA A N 1
ATOM 602 C CA . ALA A 1 78 ? 4.787 -4.106 -9.462 1.00 88.94 78 ALA A CA 1
ATOM 603 C C . ALA A 1 78 ? 5.556 -3.963 -8.137 1.00 88.94 78 ALA A C 1
ATOM 605 O O . ALA A 1 78 ? 6.770 -3.736 -8.161 1.00 88.94 78 ALA A O 1
ATOM 606 N N . ILE A 1 79 ? 4.863 -4.095 -6.999 1.00 85.56 79 ILE A N 1
ATOM 607 C CA . ILE A 1 79 ? 5.417 -3.826 -5.676 1.00 85.56 79 ILE A CA 1
ATOM 608 C C . ILE A 1 79 ? 6.657 -4.689 -5.425 1.00 85.56 79 ILE A C 1
ATOM 610 O O . ILE A 1 79 ? 6.653 -5.896 -5.670 1.00 85.56 79 ILE A O 1
ATOM 614 N N . ARG A 1 80 ? 7.740 -4.062 -4.962 1.00 87.75 80 ARG A N 1
ATOM 615 C CA . ARG A 1 80 ? 9.026 -4.740 -4.721 1.00 87.75 80 ARG A CA 1
ATOM 616 C C . ARG A 1 80 ? 9.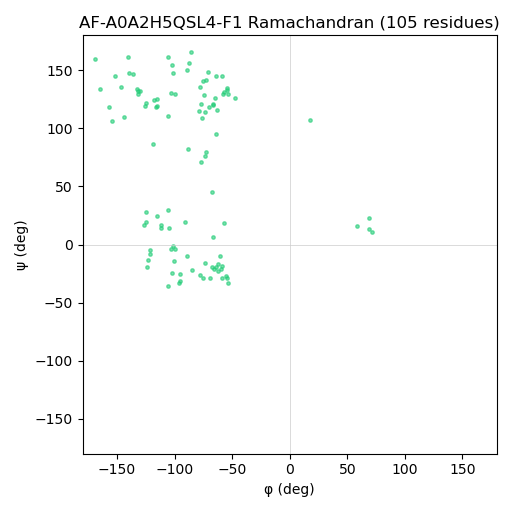199 -5.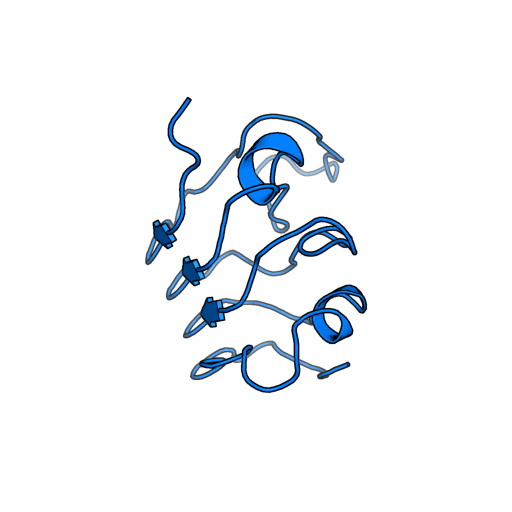188 -3.272 1.00 87.75 80 ARG A C 1
ATOM 618 O O . ARG A 1 80 ? 9.935 -6.137 -3.010 1.00 87.75 80 ARG A O 1
ATOM 625 N N . GLY A 1 81 ? 8.521 -4.516 -2.349 1.00 85.38 81 GLY A N 1
ATOM 626 C CA . GLY A 1 81 ? 8.563 -4.767 -0.912 1.00 85.38 81 GLY A CA 1
ATOM 627 C C . GLY A 1 81 ? 7.466 -3.988 -0.194 1.00 85.38 81 GLY A C 1
ATOM 628 O O . GLY A 1 81 ? 6.939 -3.012 -0.733 1.00 85.38 81 GLY A O 1
ATOM 629 N N . LEU A 1 82 ? 7.129 -4.427 1.015 1.00 82.56 82 LEU A N 1
ATOM 630 C CA . LEU A 1 82 ? 6.156 -3.763 1.880 1.00 82.56 82 LEU A CA 1
ATOM 631 C C . LEU A 1 82 ? 6.883 -2.944 2.963 1.00 82.56 82 LEU A C 1
ATOM 633 O O . LEU A 1 82 ? 7.978 -3.323 3.381 1.00 82.56 82 LEU A O 1
ATOM 637 N N . PRO A 1 83 ? 6.318 -1.811 3.409 1.00 79.88 83 PRO A N 1
ATOM 638 C CA . PRO A 1 83 ? 6.882 -1.030 4.502 1.00 79.88 83 PRO A CA 1
ATOM 639 C C . PRO A 1 83 ? 6.700 -1.772 5.831 1.00 79.88 83 PRO A C 1
ATOM 641 O O . PRO A 1 83 ? 5.696 -2.448 6.024 1.00 79.88 83 PRO A O 1
ATOM 644 N N . ALA A 1 84 ? 7.625 -1.595 6.778 1.00 80.94 84 ALA A N 1
ATOM 645 C CA . ALA A 1 84 ? 7.550 -2.243 8.097 1.00 80.94 84 ALA A CA 1
ATOM 646 C C . ALA A 1 84 ? 6.265 -1.895 8.874 1.00 80.94 84 ALA A C 1
ATOM 648 O O . ALA A 1 84 ? 5.749 -2.699 9.639 1.00 80.94 84 ALA A O 1
ATOM 649 N N . SER A 1 85 ? 5.694 -0.711 8.633 1.00 77.50 85 SER A N 1
ATOM 650 C CA . SER A 1 85 ? 4.420 -0.292 9.227 1.00 77.50 85 SER A CA 1
ATOM 651 C C . SER A 1 85 ? 3.254 -1.222 8.884 1.00 77.50 85 SER A C 1
ATOM 653 O O . SER A 1 85 ? 2.256 -1.231 9.600 1.00 77.50 85 SER A O 1
ATOM 655 N N . ILE A 1 86 ? 3.369 -2.049 7.843 1.00 79.12 86 ILE A N 1
ATOM 656 C CA . ILE A 1 86 ? 2.347 -3.029 7.480 1.00 79.12 86 ILE A CA 1
ATOM 657 C C . ILE A 1 86 ? 2.124 -4.082 8.582 1.00 79.12 86 ILE A C 1
ATOM 659 O O . ILE A 1 86 ? 1.033 -4.632 8.662 1.00 79.12 86 ILE A O 1
ATOM 663 N N . GLU A 1 87 ? 3.102 -4.308 9.468 1.00 76.44 87 GLU A N 1
ATOM 664 C CA . GLU A 1 87 ? 2.961 -5.146 10.672 1.00 76.44 87 GLU A CA 1
ATOM 665 C C . GLU A 1 87 ? 1.978 -4.556 11.697 1.00 76.44 87 GLU A C 1
ATOM 667 O O . GLU A 1 87 ? 1.450 -5.272 12.544 1.00 76.44 87 GLU A O 1
ATOM 672 N N . LEU A 1 88 ? 1.715 -3.245 11.626 1.00 74.94 88 LEU A N 1
ATOM 673 C CA . LEU A 1 88 ? 0.733 -2.567 12.478 1.00 74.94 88 LEU A CA 1
ATOM 674 C C . LEU A 1 88 ? -0.706 -2.885 12.070 1.00 74.94 88 LEU A C 1
ATOM 676 O O . LEU A 1 88 ? -1.633 -2.626 12.838 1.00 74.94 88 LEU A O 1
ATOM 680 N N . LEU A 1 89 ? -0.906 -3.429 10.870 1.00 74.06 89 LEU A N 1
ATOM 681 C CA . LEU A 1 89 ? -2.188 -3.994 10.501 1.00 74.06 89 LEU A CA 1
ATOM 682 C C . LEU A 1 89 ? -2.418 -5.222 11.383 1.00 74.06 89 LEU A C 1
ATOM 684 O O . LEU A 1 89 ? -1.622 -6.158 11.363 1.00 74.06 89 LEU A O 1
ATOM 688 N N . SER A 1 90 ? -3.506 -5.237 12.160 1.00 61.16 90 SER A N 1
ATOM 689 C CA . SER A 1 90 ? -3.915 -6.427 12.920 1.00 61.16 90 SER A CA 1
ATOM 690 C C . SER A 1 90 ? -3.859 -7.643 11.989 1.00 61.16 90 SER A C 1
ATOM 692 O O . SER A 1 90 ? -4.429 -7.558 10.914 1.00 61.16 90 SER A O 1
ATOM 694 N N . GLY A 1 91 ? -3.153 -8.719 12.347 1.00 55.00 91 GLY A N 1
ATOM 695 C CA . GLY A 1 91 ? -2.577 -9.732 11.434 1.00 55.00 91 GLY A CA 1
ATOM 696 C C . GLY A 1 91 ? -3.463 -10.518 10.439 1.00 55.00 91 GLY A C 1
ATOM 697 O O . GLY A 1 91 ? -3.012 -11.539 9.933 1.00 55.00 91 GLY A O 1
ATOM 698 N N . ASN A 1 92 ? -4.678 -10.074 10.103 1.00 53.28 92 ASN A N 1
ATOM 699 C CA . ASN A 1 92 ? -5.640 -10.747 9.215 1.00 53.28 92 ASN A CA 1
ATOM 700 C C . ASN A 1 92 ? -5.877 -10.007 7.875 1.00 53.28 92 ASN A C 1
ATOM 702 O O . ASN A 1 92 ? -6.855 -10.267 7.180 1.00 53.28 92 ASN A O 1
ATOM 706 N N . VAL A 1 93 ? -5.024 -9.042 7.533 1.00 56.34 93 VAL A N 1
ATOM 707 C CA . VAL A 1 93 ? -5.461 -7.830 6.813 1.00 56.34 93 VAL A CA 1
ATOM 708 C C . VAL A 1 93 ? -4.739 -7.575 5.471 1.00 56.34 93 VAL A C 1
ATOM 710 O O . VAL A 1 93 ? -5.197 -6.808 4.623 1.00 56.34 93 VAL A O 1
ATOM 713 N N . LEU A 1 94 ? -3.639 -8.276 5.201 1.00 62.44 94 LEU A N 1
ATOM 714 C CA . LEU A 1 94 ? -2.985 -8.289 3.886 1.00 62.44 94 LEU A CA 1
ATOM 715 C C . LEU A 1 94 ? -3.596 -9.399 3.025 1.00 62.44 94 LEU A C 1
ATOM 717 O O . LEU A 1 94 ? -3.089 -10.516 2.965 1.00 62.44 94 LEU A O 1
ATOM 721 N N . SER A 1 95 ? -4.740 -9.129 2.402 1.00 65.38 95 SER A N 1
ATOM 722 C CA . SER A 1 95 ? -5.587 -10.216 1.893 1.00 65.38 95 SER A CA 1
ATOM 723 C C . SER A 1 95 ? -5.193 -10.715 0.502 1.00 65.38 95 SER A C 1
ATOM 725 O O . SER A 1 95 ? -5.573 -11.825 0.133 1.00 65.38 95 SER A O 1
ATOM 727 N N . ASN A 1 96 ? -4.486 -9.918 -0.312 1.00 73.69 96 ASN A N 1
ATOM 728 C CA . ASN A 1 96 ? -4.209 -10.322 -1.693 1.00 73.69 96 ASN A CA 1
ATOM 729 C C . ASN A 1 96 ? -2.944 -9.686 -2.301 1.00 73.69 96 ASN A C 1
ATOM 731 O O . ASN A 1 96 ? -2.937 -8.512 -2.678 1.00 73.69 96 ASN A O 1
ATOM 735 N N . LEU A 1 97 ? -1.895 -10.509 -2.425 1.00 82.25 97 LEU A N 1
ATOM 736 C CA . LEU A 1 97 ? -0.626 -10.227 -3.116 1.00 82.25 97 LEU A CA 1
ATOM 737 C C . LEU A 1 97 ? -0.458 -11.070 -4.392 1.00 82.25 97 LEU A C 1
ATOM 739 O O . LEU A 1 97 ? 0.654 -11.245 -4.896 1.00 82.25 97 LEU A O 1
ATOM 743 N N . LYS A 1 98 ? -1.545 -11.658 -4.901 1.00 84.56 98 LYS A N 1
ATOM 744 C CA . LYS A 1 98 ? -1.494 -12.485 -6.104 1.00 84.56 98 LYS A CA 1
ATOM 745 C C . LYS A 1 98 ? -0.949 -11.668 -7.278 1.00 84.56 98 LYS A C 1
ATOM 747 O O . LYS A 1 98 ? -1.161 -10.465 -7.371 1.00 84.56 98 LYS A O 1
ATOM 752 N N . ASP A 1 99 ? -0.193 -12.302 -8.167 1.00 87.06 99 ASP A N 1
ATOM 753 C CA . ASP A 1 99 ? 0.403 -11.649 -9.341 1.00 87.06 99 ASP A CA 1
ATOM 754 C C . ASP A 1 99 ? 1.339 -10.446 -9.045 1.00 87.06 99 ASP A C 1
ATOM 756 O O . ASP A 1 99 ? 1.712 -9.722 -9.971 1.00 87.06 99 ASP A O 1
ATOM 760 N N . CYS A 1 100 ? 1.808 -10.260 -7.800 1.00 86.62 100 CYS A N 1
ATOM 761 C CA . CYS A 1 100 ? 2.876 -9.313 -7.436 1.00 86.62 100 CYS A CA 1
ATOM 762 C C . CYS A 1 100 ? 4.265 -9.858 -7.809 1.00 86.62 100 CYS A C 1
ATOM 764 O O . CYS A 1 100 ? 5.063 -10.244 -6.956 1.00 86.62 100 CYS A O 1
ATOM 766 N N . LYS A 1 101 ? 4.569 -9.910 -9.108 1.00 86.44 101 LYS A N 1
ATOM 767 C CA . LYS A 1 101 ? 5.736 -10.635 -9.656 1.00 86.44 101 LYS A CA 1
ATOM 768 C C . LYS A 1 101 ? 7.109 -10.105 -9.223 1.00 86.44 101 LYS A C 1
ATOM 770 O O . LYS A 1 101 ? 8.096 -10.819 -9.358 1.00 86.44 101 LYS A O 1
ATOM 775 N N . ASN A 1 102 ? 7.178 -8.865 -8.739 1.00 88.19 102 ASN A N 1
ATOM 776 C CA . ASN A 1 102 ? 8.428 -8.204 -8.355 1.00 88.19 102 ASN A CA 1
ATOM 777 C C . ASN A 1 102 ? 8.679 -8.197 -6.839 1.00 88.19 102 ASN A C 1
ATOM 779 O O . ASN A 1 102 ? 9.708 -7.665 -6.412 1.00 88.19 102 ASN A O 1
ATOM 783 N N . LEU A 1 103 ? 7.764 -8.755 -6.038 1.00 87.25 103 LEU A N 1
ATOM 784 C CA . LEU A 1 103 ? 7.842 -8.733 -4.582 1.00 87.25 103 LEU A CA 1
ATOM 785 C C . LEU A 1 103 ? 8.978 -9.641 -4.103 1.00 87.25 103 LEU A C 1
ATOM 787 O O . LEU A 1 103 ? 8.968 -10.844 -4.355 1.00 87.25 103 LEU A O 1
ATOM 791 N N . LYS A 1 104 ? 9.969 -9.058 -3.424 1.00 86.44 104 LYS A N 1
ATOM 792 C CA . LYS A 1 104 ? 11.181 -9.778 -3.001 1.00 86.44 104 LYS A CA 1
ATOM 793 C C . LYS A 1 104 ? 11.115 -10.307 -1.577 1.00 86.44 104 LYS A C 1
ATOM 795 O O . LYS A 1 104 ? 11.744 -11.316 -1.279 1.00 86.44 104 LYS A O 1
ATOM 800 N N . SER A 1 105 ? 10.403 -9.609 -0.702 1.00 78.12 105 SER A N 1
ATOM 801 C CA . SER A 1 105 ? 10.325 -9.944 0.714 1.00 78.12 105 SER A CA 1
ATOM 802 C C . SER A 1 105 ? 8.999 -9.490 1.303 1.00 78.12 105 SER A C 1
ATOM 804 O O . SER A 1 105 ? 8.467 -8.436 0.938 1.00 78.12 105 SER A O 1
ATOM 806 N N . LEU A 1 106 ? 8.500 -10.294 2.234 1.00 76.81 106 LEU A N 1
ATOM 807 C CA . LEU A 1 106 ? 7.522 -9.866 3.223 1.00 76.81 106 LEU A CA 1
ATOM 808 C C . LEU A 1 106 ? 8.292 -9.325 4.445 1.00 76.81 106 LEU A C 1
ATOM 810 O O . LEU A 1 106 ? 9.440 -9.741 4.636 1.00 76.81 106 LEU A O 1
ATOM 814 N N . PRO A 1 107 ? 7.722 -8.367 5.191 1.00 68.56 107 PRO A N 1
ATOM 815 C CA . PRO A 1 107 ? 8.218 -8.020 6.516 1.00 68.56 107 PRO A CA 1
ATOM 816 C C . PRO A 1 107 ? 8.110 -9.221 7.462 1.00 68.56 107 PRO A C 1
ATOM 818 O O . PRO A 1 107 ? 7.131 -9.995 7.319 1.00 68.56 107 PRO A O 1
#

pLDDT: mean 70.99, std 14.36, range [40.81, 89.75]

Organism: Citrus unshiu (NCBI:txid55188)

Secondary structure (DSSP, 8-state):
-----EEE-TT-TT----SS-----S-TT---B----HHHHTT--EEE-TT-TT--B--TTSS-TT----EEE-TT----B--GGGGGS-TT-EEE-TT-TT--B--

Foldseek 3Di:
DDADAEDAPAQVQPCQDDPDDDDDDPPRDADQEDDHDPSNFQRYAEYEHANNASHAYYDLPPDDPRGNHAAYEHAQYCHQEYHPNVVVRPPPHDPYPHNNVNHDDYD

Solvent-accessible surface area (backbone atoms only — not comparable to full-atom values): 6147 Å² total; per-residue (Å²): 133,89,64,56,44,69,48,80,47,57,54,43,74,76,68,75,77,59,67,76,72,84,84,80,68,96,63,94,80,67,65,40,57,52,44,75,34,70,80,61,39,56,45,19,29,35,41,35,37,29,42,17,54,61,36,33,36,59,35,66,70,77,44,54,100,74,44,50,53,54,35,44,33,38,28,37,14,35,31,37,46,64,38,73,36,61,74,74,32,68,93,82,21,79,74,34,65,53,70,31,82,50,50,74,51,80,121

Radius of gyration: 13.12 Å; Cα contacts (8 Å, |Δi|>4): 228; chains: 1; bounding box: 33×29×31 Å

Nearest PDB structures (foldseek):
  7t9n-assembly1_R  TM=6.408E-01  e=7.359E-02  Homo sapiens
  7xw6-assembly1_R  TM=6.382E-01  e=3.164E-01  Homo sapiens
  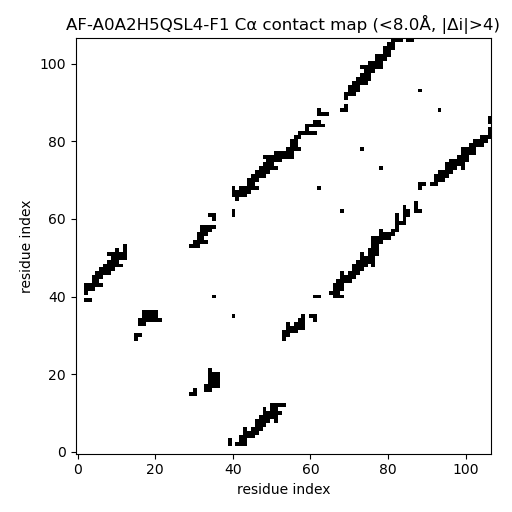3zyi-assembly1_A  TM=4.811E-01  e=1.351E-01  Homo sapiens
  3zyn-assembly1_A  TM=4.407E-01  e=1.621E-01  Mus musculus
  3g04-assembly1_C  TM=2.732E-01  e=1.843E+00  Homo sapiens

Mean predicted aligned error: 9.08 Å